Protein AF-M3BS28-F1 (afdb_monomer_lite)

Secondary structure (DSSP, 8-state):
-----------------------S-TTTEE-SSPTT-B-TTS-B----EETTT-SEEEEEPPPBTTB---EEEEEEEE-TTS-EEEEEEETTSPPP-PPPPPPPP----------------S------S-TT-----

Structure (mmCIF, N/CA/C/O backbone):
data_AF-M3BS28-F1
#
_entry.id   AF-M3BS28-F1
#
loop_
_atom_site.group_PDB
_atom_site.id
_atom_site.type_symbol
_atom_site.label_atom_id
_atom_site.label_alt_id
_atom_site.label_comp_id
_atom_site.label_asym_id
_atom_site.label_entity_id
_atom_site.label_seq_id
_atom_site.pdbx_PDB_ins_code
_atom_site.Cartn_x
_atom_site.Cartn_y
_atom_site.Cartn_z
_atom_site.occupancy
_atom_site.B_iso_or_equiv
_atom_site.auth_seq_id
_atom_site.auth_comp_id
_atom_site.auth_asym_id
_atom_site.auth_atom_id
_atom_site.pdbx_PDB_model_num
ATOM 1 N N . MET A 1 1 ? -39.586 -20.536 -60.492 1.00 40.84 1 MET A N 1
ATOM 2 C CA . MET A 1 1 ? -39.289 -20.884 -59.087 1.00 40.84 1 MET A CA 1
ATOM 3 C C . MET A 1 1 ? -38.006 -20.174 -58.694 1.00 40.84 1 MET A C 1
ATOM 5 O O . MET A 1 1 ? -36.952 -20.587 -59.147 1.00 40.84 1 MET A O 1
ATOM 9 N N . PHE A 1 2 ? -38.097 -19.084 -57.934 1.00 40.81 2 PHE A N 1
ATOM 10 C CA . PHE A 1 2 ? -36.950 -18.438 -57.291 1.00 40.81 2 PHE A CA 1
ATOM 11 C C . PHE A 1 2 ? -37.375 -18.125 -55.857 1.00 40.81 2 PHE A C 1
ATOM 13 O O . PHE A 1 2 ? -38.228 -17.271 -55.631 1.00 40.81 2 PHE A O 1
ATOM 20 N N . THR A 1 3 ? -36.860 -18.897 -54.905 1.00 46.69 3 THR A N 1
ATOM 21 C CA . THR A 1 3 ? -37.044 -18.685 -53.467 1.00 46.69 3 THR A CA 1
ATOM 22 C C . THR A 1 3 ? -36.000 -17.684 -52.989 1.00 46.69 3 THR A C 1
ATOM 24 O O . THR A 1 3 ? -34.803 -17.957 -53.046 1.00 46.69 3 THR A O 1
ATOM 27 N N . LEU A 1 4 ? -36.469 -16.509 -52.569 1.00 50.94 4 LEU A N 1
ATOM 28 C CA . LEU A 1 4 ? -35.667 -15.417 -52.029 1.00 50.94 4 LEU A CA 1
ATOM 29 C C . LEU A 1 4 ? -35.539 -15.618 -50.510 1.00 50.94 4 LEU A C 1
ATOM 31 O O . LEU A 1 4 ? -36.520 -15.479 -49.782 1.00 50.94 4 LEU A O 1
ATOM 35 N N . THR A 1 5 ? -34.353 -16.007 -50.045 1.00 59.22 5 THR A N 1
ATOM 36 C CA . THR A 1 5 ? -34.069 -16.274 -48.627 1.00 59.22 5 THR A CA 1
ATOM 37 C C . THR A 1 5 ? -33.684 -14.978 -47.915 1.00 59.22 5 THR A C 1
ATOM 39 O O . THR A 1 5 ? -32.659 -14.369 -48.217 1.00 59.22 5 THR A O 1
ATOM 42 N N . THR A 1 6 ? -34.513 -14.553 -46.968 1.00 54.69 6 THR A N 1
ATOM 43 C CA . THR A 1 6 ? -34.327 -13.368 -46.124 1.00 54.69 6 THR A CA 1
ATOM 44 C C . THR A 1 6 ? -33.232 -13.619 -45.078 1.00 54.69 6 THR A C 1
ATOM 46 O O . THR A 1 6 ? -33.383 -14.481 -44.216 1.00 54.69 6 THR A O 1
ATOM 49 N N . LEU A 1 7 ? -32.129 -12.865 -45.134 1.00 50.62 7 LEU A N 1
ATOM 50 C CA . LEU A 1 7 ? -31.090 -12.836 -44.096 1.00 50.62 7 LEU A CA 1
ATOM 51 C C . LEU A 1 7 ? -31.494 -11.846 -42.990 1.00 50.62 7 LEU A C 1
ATOM 53 O O . LEU A 1 7 ? -31.492 -10.635 -43.198 1.00 50.62 7 LEU A O 1
ATOM 57 N N . LEU A 1 8 ? -31.842 -12.371 -41.814 1.00 52.69 8 LEU A N 1
ATOM 58 C CA . LEU A 1 8 ? -32.000 -11.607 -40.574 1.00 52.69 8 LEU A CA 1
ATOM 59 C C . LEU A 1 8 ? -30.614 -11.349 -39.967 1.00 52.69 8 LEU A C 1
ATOM 61 O O . LEU A 1 8 ? -29.965 -12.269 -39.473 1.00 52.69 8 LEU A O 1
ATOM 65 N N . ALA A 1 9 ? -30.164 -10.094 -39.999 1.00 51.84 9 ALA A N 1
ATOM 66 C CA . ALA A 1 9 ? -29.001 -9.640 -39.247 1.00 51.84 9 ALA A CA 1
ATOM 67 C C . ALA A 1 9 ? -29.402 -9.455 -37.774 1.00 51.84 9 ALA A C 1
ATOM 69 O O . ALA A 1 9 ? -30.081 -8.493 -37.418 1.00 51.84 9 ALA A O 1
ATOM 70 N N . ALA A 1 10 ? -29.016 -10.403 -36.920 1.00 51.69 10 ALA A N 1
ATOM 71 C CA . ALA A 1 10 ? -29.149 -10.276 -35.476 1.00 51.69 10 ALA A CA 1
ATOM 72 C C . ALA A 1 10 ? -28.005 -9.400 -34.943 1.00 51.69 10 ALA A C 1
ATOM 74 O O . ALA A 1 10 ? -26.869 -9.854 -34.804 1.00 51.69 10 ALA A O 1
ATOM 75 N N . SER A 1 11 ? -28.302 -8.132 -34.666 1.00 57.94 11 SER A N 1
ATOM 76 C CA . SER A 1 11 ? -27.399 -7.234 -33.947 1.00 57.94 11 SER A CA 1
ATOM 77 C C . SER A 1 11 ? -27.302 -7.678 -32.487 1.00 57.94 11 SER A C 1
ATOM 79 O O . SER A 1 11 ? -28.172 -7.376 -31.672 1.00 57.94 11 SER A O 1
ATOM 81 N N . GLY A 1 12 ? -26.249 -8.434 -32.173 1.00 51.66 12 GLY A N 1
ATOM 82 C CA . GLY A 1 12 ? -25.886 -8.813 -30.812 1.00 51.66 12 GLY A CA 1
ATOM 83 C C . GLY A 1 12 ? -25.461 -7.587 -30.009 1.00 51.66 12 GLY A C 1
ATOM 84 O O . GLY A 1 12 ? -24.387 -7.031 -30.222 1.00 51.66 12 GLY A O 1
ATOM 85 N N . PHE A 1 13 ? -26.327 -7.167 -29.092 1.00 51.16 13 PHE A N 1
ATOM 86 C CA . PHE A 1 13 ? -26.043 -6.160 -28.079 1.00 51.16 13 PHE A CA 1
ATOM 87 C C . PHE A 1 13 ? -25.094 -6.791 -27.047 1.00 51.16 13 PHE A C 1
ATOM 89 O O . PHE A 1 13 ? -25.516 -7.588 -26.211 1.00 51.16 13 PHE A O 1
ATOM 96 N N . LEU A 1 14 ? -23.795 -6.500 -27.141 1.00 49.34 14 LEU A N 1
ATOM 97 C CA . LEU A 1 14 ? -22.824 -6.904 -26.126 1.00 49.34 14 LEU A CA 1
ATOM 98 C C . LEU A 1 14 ? -23.010 -5.998 -24.902 1.00 49.34 14 LEU A C 1
ATOM 100 O O . LEU A 1 14 ? -22.515 -4.873 -24.873 1.00 49.34 14 LEU A O 1
ATOM 104 N N . LEU A 1 15 ? -23.750 -6.475 -23.897 1.00 45.41 15 LEU A N 1
ATOM 105 C CA . LEU A 1 15 ? -23.694 -5.889 -22.562 1.00 45.41 15 LEU A CA 1
ATOM 106 C C . LEU A 1 15 ? -22.300 -6.169 -21.990 1.00 45.41 15 LEU A C 1
ATOM 108 O O . LEU A 1 15 ? -21.994 -7.297 -21.609 1.00 45.41 15 LEU A O 1
ATOM 112 N N . SER A 1 16 ? -21.459 -5.138 -21.924 1.00 48.91 16 SER A N 1
ATOM 113 C CA . SER A 1 16 ? -20.257 -5.153 -21.094 1.00 48.91 16 SER A CA 1
ATOM 114 C C . SER A 1 16 ? -20.680 -5.265 -19.632 1.00 48.91 16 SER A C 1
ATOM 116 O O . SER A 1 16 ? -21.032 -4.275 -18.995 1.00 48.91 16 SER A O 1
ATOM 118 N N . THR A 1 17 ? -20.669 -6.480 -19.093 1.00 48.00 17 THR A N 1
ATOM 119 C CA . THR A 1 17 ? -20.739 -6.710 -17.651 1.00 48.00 17 THR A CA 1
ATOM 120 C C . THR A 1 17 ? -19.412 -6.262 -17.047 1.00 48.00 17 THR A C 1
ATOM 122 O O . THR A 1 17 ? -18.423 -7.001 -17.066 1.00 48.00 17 THR A O 1
ATOM 125 N N . SER A 1 18 ? -19.374 -5.026 -16.552 1.00 44.81 18 SER A N 1
ATOM 126 C CA . SER A 1 18 ? -18.330 -4.570 -15.640 1.00 44.81 18 SER A CA 1
ATOM 127 C C . SER A 1 18 ? -18.407 -5.438 -14.387 1.00 44.81 18 SER A C 1
ATOM 129 O O . SER A 1 18 ? -19.273 -5.233 -13.542 1.00 44.81 18 SER A O 1
ATOM 131 N N . HIS A 1 19 ? -17.537 -6.442 -14.294 1.00 46.12 19 HIS A N 1
ATOM 132 C CA . HIS A 1 19 ? -17.342 -7.207 -13.070 1.00 46.12 19 HIS A CA 1
ATOM 133 C C . HIS A 1 19 ? -16.643 -6.282 -12.073 1.00 46.12 19 HIS A C 1
ATOM 135 O O . HIS A 1 19 ? -15.416 -6.200 -12.036 1.00 46.12 19 HIS A O 1
ATOM 141 N N . ALA A 1 20 ? -17.428 -5.521 -11.312 1.00 49.72 20 ALA A N 1
ATOM 142 C CA . ALA A 1 20 ? -16.942 -4.963 -10.066 1.00 49.72 20 ALA A CA 1
ATOM 143 C C . ALA A 1 20 ? -16.574 -6.164 -9.189 1.00 49.72 20 ALA A C 1
ATOM 145 O O . ALA A 1 20 ? -17.434 -6.988 -8.896 1.00 49.72 20 ALA A O 1
ATOM 146 N N . LEU A 1 21 ? -15.290 -6.319 -8.862 1.00 53.84 21 LEU A N 1
ATOM 147 C CA . LEU A 1 21 ? -14.859 -7.291 -7.864 1.00 53.84 21 LEU A CA 1
ATOM 148 C C . LEU A 1 21 ? -15.583 -6.942 -6.562 1.00 53.84 21 LEU A C 1
ATOM 150 O O . LEU A 1 21 ? -15.301 -5.918 -5.940 1.00 53.84 21 LEU A O 1
ATOM 154 N N . GLU A 1 22 ? -16.573 -7.752 -6.209 1.00 52.22 22 GLU A N 1
ATOM 155 C CA . GLU A 1 22 ? -17.309 -7.637 -4.959 1.00 52.22 22 GLU A CA 1
ATOM 156 C C . GLU A 1 22 ? -16.375 -8.121 -3.846 1.00 52.22 22 GLU A C 1
ATOM 158 O O . GLU A 1 22 ? -16.254 -9.316 -3.588 1.00 52.22 22 GLU A O 1
ATOM 163 N N . PHE A 1 23 ? -15.629 -7.194 -3.242 1.00 55.09 23 PHE A N 1
ATOM 164 C CA . PHE A 1 23 ? -14.841 -7.482 -2.048 1.00 55.09 23 PHE A CA 1
ATOM 165 C C . PHE A 1 23 ? -15.818 -7.686 -0.880 1.00 55.09 23 PHE A C 1
ATOM 167 O O . PHE A 1 23 ? -16.545 -6.742 -0.558 1.00 55.09 23 PHE A O 1
ATOM 174 N N . PRO A 1 24 ? -15.869 -8.880 -0.256 1.00 53.00 24 PRO A N 1
ATOM 175 C CA . PRO A 1 24 ? -16.853 -9.188 0.785 1.00 53.00 24 PRO A CA 1
ATOM 176 C C . PRO A 1 24 ? -16.708 -8.309 2.037 1.00 53.00 24 PRO A C 1
ATOM 178 O O . PRO A 1 24 ? -17.676 -8.143 2.770 1.00 53.00 24 PRO A O 1
ATOM 181 N N . ASP A 1 25 ? -15.562 -7.644 2.213 1.00 55.94 25 ASP A N 1
ATOM 182 C CA . ASP A 1 25 ? -15.327 -6.661 3.262 1.00 55.94 25 ASP A CA 1
ATOM 183 C C . ASP A 1 25 ? -14.506 -5.495 2.698 1.00 55.94 25 ASP A C 1
ATOM 185 O O . ASP A 1 25 ? -13.276 -5.536 2.619 1.00 55.94 25 ASP A O 1
ATOM 189 N N . SER A 1 26 ? -15.174 -4.401 2.326 1.00 62.47 26 SER A N 1
ATOM 190 C CA . SER A 1 26 ? -14.527 -3.173 1.828 1.00 62.47 26 SER A CA 1
ATOM 191 C C . SER A 1 26 ? -13.544 -2.534 2.824 1.00 62.47 26 SER A C 1
ATOM 193 O O . SER A 1 26 ? -12.831 -1.602 2.466 1.00 62.47 26 SER A O 1
ATOM 195 N N . SER A 1 27 ? -13.467 -3.045 4.059 1.00 75.69 27 SER A N 1
ATOM 196 C CA . SER A 1 27 ? -12.499 -2.616 5.074 1.00 75.69 27 SER A CA 1
ATOM 197 C C . SER A 1 27 ? -11.087 -3.195 4.895 1.00 75.69 27 SER A C 1
ATOM 199 O O . SER A 1 27 ? -10.159 -2.701 5.536 1.00 75.69 27 SER A O 1
ATOM 201 N N . CYS A 1 28 ? -10.927 -4.236 4.067 1.00 85.00 28 CYS A N 1
ATOM 202 C CA . CYS A 1 28 ? -9.657 -4.936 3.836 1.00 85.00 28 CYS A CA 1
ATOM 203 C C . CYS A 1 28 ? -9.156 -4.852 2.382 1.00 85.00 28 CYS A C 1
ATOM 205 O O . CYS A 1 28 ? -8.082 -5.354 2.054 1.00 85.00 28 CYS A O 1
ATOM 207 N N . ALA A 1 29 ? -9.923 -4.229 1.486 1.00 87.94 29 ALA A N 1
ATOM 208 C CA . ALA A 1 29 ? -9.538 -4.089 0.090 1.00 87.94 29 ALA A CA 1
ATOM 209 C C . ALA A 1 29 ? -8.592 -2.896 -0.084 1.00 87.94 29 ALA A C 1
ATOM 211 O O . ALA A 1 29 ? -8.968 -1.750 0.165 1.00 87.94 29 ALA A O 1
ATOM 212 N N . ILE A 1 30 ? -7.375 -3.160 -0.553 1.00 85.31 30 ILE A N 1
ATOM 213 C CA . ILE A 1 30 ? -6.416 -2.127 -0.942 1.00 85.31 30 ILE A CA 1
ATOM 214 C C . ILE A 1 30 ? -6.189 -2.245 -2.439 1.00 85.31 30 ILE A C 1
ATOM 216 O O . ILE A 1 30 ? -5.971 -3.329 -2.972 1.00 85.31 30 ILE A O 1
ATOM 220 N N . CYS A 1 31 ? -6.257 -1.108 -3.126 1.00 84.94 31 CYS A N 1
ATOM 221 C CA . CYS A 1 31 ? -6.059 -0.998 -4.566 1.00 84.94 31 CYS A CA 1
ATOM 222 C C . CYS A 1 31 ? -4.805 -0.191 -4.866 1.00 84.94 31 CYS A C 1
ATOM 224 O O . CYS A 1 31 ? -4.923 0.929 -5.370 1.00 84.94 31 CYS A O 1
ATOM 226 N N . PRO A 1 32 ? -3.613 -0.710 -4.531 1.00 76.69 32 PRO A N 1
ATOM 227 C CA . PRO A 1 32 ? -2.408 -0.050 -4.925 1.00 76.69 32 PRO A CA 1
ATOM 228 C C . PRO A 1 32 ? -2.098 -0.395 -6.383 1.00 76.69 32 PRO A C 1
ATOM 230 O O . PRO A 1 32 ? -2.453 -1.464 -6.897 1.00 76.69 32 PRO A O 1
ATOM 233 N N . PRO A 1 33 ? -1.371 0.495 -7.042 1.00 65.81 33 PRO A N 1
ATOM 234 C CA . PRO A 1 33 ? -1.188 1.875 -6.657 1.00 65.81 33 PRO A CA 1
ATOM 235 C C . PRO A 1 33 ? -2.507 2.649 -6.707 1.00 65.81 33 PRO A C 1
ATOM 237 O O . PRO A 1 33 ? -3.285 2.527 -7.657 1.00 65.81 33 PRO A O 1
ATOM 240 N N . ASP A 1 34 ? -2.736 3.509 -5.716 1.00 60.53 34 ASP A N 1
ATOM 241 C CA . ASP A 1 34 ? -3.670 4.611 -5.888 1.00 60.53 34 ASP A CA 1
ATOM 242 C C . ASP A 1 34 ? -3.325 5.323 -7.202 1.00 60.53 34 ASP A C 1
ATOM 244 O O . ASP A 1 34 ? -2.168 5.387 -7.614 1.00 60.53 34 ASP A O 1
ATOM 248 N N . ASN A 1 35 ? -4.366 5.793 -7.884 1.00 50.69 35 ASN A N 1
ATOM 249 C CA . ASN A 1 35 ? -4.450 6.378 -9.233 1.00 50.69 35 ASN A CA 1
ATOM 250 C C . ASN A 1 35 ? -3.295 7.347 -9.647 1.00 50.69 35 ASN A C 1
ATOM 252 O O . ASN A 1 35 ? -3.189 7.738 -10.808 1.00 50.69 35 ASN A O 1
ATOM 256 N N . GLN A 1 36 ? -2.410 7.704 -8.718 1.00 49.31 36 GLN A N 1
ATOM 257 C CA . GLN A 1 36 ? -1.231 8.544 -8.859 1.00 49.31 36 GLN A CA 1
ATOM 258 C C . GLN A 1 36 ? 0.105 7.810 -9.070 1.00 49.31 36 GLN A C 1
ATOM 260 O O . GLN A 1 36 ? 1.039 8.461 -9.539 1.00 49.31 36 GLN A O 1
ATOM 265 N N . THR A 1 37 ? 0.248 6.505 -8.791 1.00 59.78 37 THR A N 1
ATOM 266 C CA . THR A 1 37 ? 1.511 5.821 -9.147 1.00 59.78 37 THR A CA 1
ATOM 267 C C . THR A 1 37 ? 1.472 5.455 -10.619 1.00 59.78 37 THR A C 1
ATOM 269 O O . THR A 1 37 ? 0.918 4.443 -11.052 1.00 59.78 37 THR A O 1
ATOM 272 N N . LEU A 1 38 ? 2.042 6.350 -11.405 1.00 63.69 38 LEU A N 1
ATOM 273 C CA . LEU A 1 38 ? 2.348 6.115 -12.796 1.00 63.69 38 LEU A CA 1
ATOM 274 C C . LEU A 1 38 ? 3.737 5.484 -12.861 1.00 63.69 38 LEU A C 1
ATOM 276 O O . LEU A 1 38 ? 4.647 5.907 -12.147 1.00 63.69 38 LEU A O 1
ATOM 280 N N . THR A 1 39 ? 3.931 4.506 -13.745 1.00 69.50 39 THR A N 1
ATOM 281 C CA . THR A 1 39 ? 5.297 4.180 -14.169 1.00 69.50 39 THR A CA 1
ATOM 282 C C . THR A 1 39 ? 5.961 5.428 -14.756 1.00 69.50 39 THR A C 1
ATOM 284 O O . THR A 1 39 ? 5.287 6.400 -15.113 1.00 69.50 39 THR A O 1
ATOM 287 N N . ALA A 1 40 ? 7.279 5.392 -14.967 1.00 72.06 40 ALA A N 1
ATOM 288 C CA . ALA A 1 40 ? 7.977 6.449 -15.706 1.00 72.06 40 ALA A CA 1
ATOM 289 C C . ALA A 1 40 ? 7.369 6.725 -17.106 1.00 72.06 40 ALA A C 1
ATOM 291 O O . ALA A 1 40 ? 7.593 7.788 -17.679 1.00 72.06 40 ALA A O 1
ATOM 292 N N . CYS A 1 41 ? 6.563 5.796 -17.637 1.00 74.06 41 CYS A N 1
ATOM 293 C CA . CYS A 1 41 ? 5.859 5.894 -18.914 1.00 74.06 41 CYS A CA 1
ATOM 294 C C . CYS A 1 41 ? 4.402 6.374 -18.789 1.00 74.06 41 CYS A C 1
ATOM 296 O O . CYS A 1 41 ? 3.671 6.351 -19.778 1.00 74.06 41 CYS A O 1
ATOM 298 N N . GLY A 1 42 ? 3.934 6.777 -17.605 1.00 74.88 42 GLY A N 1
ATOM 299 C CA . GLY A 1 42 ? 2.550 7.225 -17.433 1.00 74.88 42 GLY A CA 1
ATOM 300 C C . GLY A 1 42 ? 1.525 6.086 -17.387 1.00 74.88 42 GLY A C 1
ATOM 301 O O . GLY A 1 42 ? 0.326 6.347 -17.471 1.00 74.88 42 GLY A O 1
ATOM 302 N N . GLN A 1 43 ? 1.964 4.827 -17.290 1.00 75.31 43 GLN A N 1
ATOM 303 C CA . GLN A 1 43 ? 1.055 3.684 -17.230 1.00 75.31 43 GLN A CA 1
ATOM 304 C C . GLN A 1 43 ? 0.655 3.402 -15.789 1.00 75.31 43 GLN A C 1
ATOM 306 O O . GLN A 1 43 ? 1.491 3.389 -14.886 1.00 75.31 43 GLN A O 1
ATOM 311 N N . ARG A 1 44 ? -0.634 3.132 -15.591 1.00 73.88 44 ARG A N 1
ATOM 312 C CA . ARG A 1 44 ? -1.127 2.545 -14.349 1.00 73.88 44 ARG A CA 1
ATOM 313 C C . ARG A 1 44 ? -0.916 1.042 -14.424 1.00 73.88 44 ARG A C 1
ATOM 315 O O . ARG A 1 44 ? -1.217 0.425 -15.443 1.00 73.88 44 ARG A O 1
ATOM 322 N N . PHE A 1 45 ? -0.410 0.474 -13.351 1.00 76.81 45 PHE A N 1
ATOM 323 C CA . PHE A 1 45 ? -0.269 -0.963 -13.155 1.00 76.81 45 PHE A CA 1
ATOM 324 C C . PHE A 1 45 ? -0.858 -1.308 -11.791 1.00 76.81 45 PHE A C 1
ATOM 326 O O . PHE A 1 45 ? -1.242 -0.391 -11.084 1.00 76.81 45 PHE A O 1
ATOM 333 N N . GLY A 1 46 ? -0.962 -2.587 -11.439 1.00 79.00 46 GLY A N 1
ATOM 334 C CA . GLY A 1 46 ? -1.513 -3.027 -10.155 1.00 79.00 46 GLY A CA 1
ATOM 335 C C . GLY A 1 46 ? -2.972 -3.482 -10.205 1.00 79.00 46 GLY A C 1
ATOM 336 O O . GLY A 1 46 ? -3.674 -3.329 -11.207 1.00 79.00 46 GLY A O 1
ATOM 337 N N . SER A 1 47 ? -3.405 -4.109 -9.116 1.00 80.81 47 SER A N 1
ATOM 338 C CA . SER A 1 47 ? -4.764 -4.611 -8.930 1.00 80.81 47 SER A CA 1
ATOM 339 C C . SER A 1 47 ? -5.153 -4.519 -7.463 1.00 80.81 47 SER A C 1
ATOM 341 O O . SER A 1 47 ? -4.311 -4.663 -6.579 1.00 80.81 47 SER A O 1
ATOM 343 N N . CYS A 1 48 ? -6.447 -4.357 -7.205 1.00 87.06 48 CYS A N 1
ATOM 344 C CA . CYS A 1 48 ? -6.974 -4.487 -5.857 1.00 87.06 48 CYS A CA 1
ATOM 345 C C . CYS A 1 48 ? -6.707 -5.886 -5.297 1.00 87.06 48 CYS A C 1
ATOM 347 O O . CYS A 1 48 ? -6.859 -6.882 -6.008 1.00 87.06 48 CYS A O 1
ATOM 349 N N . TYR A 1 49 ? -6.322 -5.951 -4.029 1.00 87.38 49 TYR A N 1
ATOM 350 C CA . TYR A 1 49 ? -6.177 -7.192 -3.287 1.00 87.38 49 TYR A CA 1
ATOM 351 C C . TYR A 1 49 ? -6.683 -7.023 -1.857 1.00 87.38 49 TYR A C 1
ATOM 353 O O . TYR A 1 49 ? -6.838 -5.910 -1.352 1.00 87.38 49 TYR A O 1
ATOM 361 N N . ASP A 1 50 ? -6.971 -8.154 -1.229 1.00 90.50 50 ASP A N 1
ATOM 362 C CA . ASP A 1 50 ? -7.404 -8.227 0.158 1.00 90.50 50 ASP A CA 1
ATOM 363 C C . ASP A 1 50 ? -6.180 -8.435 1.058 1.00 90.50 50 ASP A C 1
ATOM 365 O O . ASP A 1 50 ? -5.591 -9.520 1.064 1.00 90.50 50 ASP A O 1
ATOM 369 N N . PHE A 1 51 ? -5.787 -7.405 1.814 1.00 90.25 51 PHE A N 1
ATOM 370 C CA . PHE A 1 51 ? -4.629 -7.514 2.709 1.00 90.25 51 PHE A CA 1
ATOM 371 C C . PHE A 1 51 ? -4.922 -8.322 3.978 1.00 90.25 51 PHE A C 1
ATOM 373 O O . PHE A 1 51 ? -3.991 -8.741 4.665 1.00 90.25 51 PHE A O 1
ATOM 380 N N . CYS A 1 52 ? -6.197 -8.559 4.294 1.00 90.12 52 CYS A N 1
ATOM 381 C CA . CYS A 1 52 ? -6.590 -9.434 5.393 1.00 90.12 52 CYS A CA 1
ATOM 382 C C . CYS A 1 52 ? -6.398 -10.912 5.015 1.00 90.12 52 CYS A C 1
ATOM 384 O O . CYS A 1 52 ? -6.101 -11.727 5.888 1.00 90.12 52 CYS A O 1
ATOM 386 N N . ALA A 1 53 ? -6.492 -11.254 3.725 1.00 91.25 53 ALA A N 1
ATOM 387 C CA . ALA A 1 53 ? -6.130 -12.575 3.207 1.00 91.25 53 ALA A CA 1
ATOM 388 C C . ALA A 1 53 ? -4.627 -12.701 2.893 1.00 91.25 53 ALA A C 1
ATOM 390 O O . ALA A 1 53 ? -4.011 -13.728 3.177 1.00 91.25 53 ALA A O 1
ATOM 391 N N . GLU A 1 54 ? -4.032 -11.664 2.301 1.00 90.81 54 GLU A N 1
ATOM 392 C CA . GLU A 1 54 ? -2.638 -11.646 1.857 1.00 90.81 54 GLU A CA 1
ATOM 393 C C . GLU A 1 54 ? -2.005 -10.297 2.216 1.00 90.81 54 GLU A C 1
ATOM 395 O O . GLU A 1 54 ? -2.097 -9.347 1.452 1.00 90.81 54 GLU A O 1
ATOM 400 N N . SER A 1 55 ? -1.327 -10.189 3.362 1.00 92.06 55 SER A N 1
ATOM 401 C CA . SER A 1 55 ? -0.779 -8.905 3.841 1.00 92.06 55 SER A CA 1
ATOM 402 C C . SER A 1 55 ? 0.300 -8.299 2.934 1.00 92.06 55 SER A C 1
ATOM 404 O O . SER A 1 55 ? 0.586 -7.107 3.035 1.00 92.06 55 SER A O 1
ATOM 406 N N . ARG A 1 56 ? 0.901 -9.100 2.044 1.00 93.12 56 ARG A N 1
ATOM 407 C CA . ARG A 1 56 ? 1.997 -8.716 1.145 1.00 93.12 56 ARG A CA 1
ATOM 408 C C . ARG A 1 56 ? 1.683 -9.113 -0.292 1.00 93.12 56 ARG A C 1
ATOM 410 O O . ARG A 1 56 ? 1.591 -10.301 -0.578 1.00 93.12 56 ARG A O 1
ATOM 417 N N . LYS A 1 57 ? 1.629 -8.141 -1.205 1.00 92.56 57 LYS A N 1
ATOM 418 C CA . LYS A 1 57 ? 1.410 -8.368 -2.638 1.00 92.56 57 LYS A CA 1
ATOM 419 C C . LYS A 1 57 ? 2.543 -7.812 -3.484 1.00 92.56 57 LYS A C 1
ATOM 421 O O . LYS A 1 57 ? 3.041 -6.719 -3.234 1.00 92.56 57 LYS A O 1
ATOM 426 N N . GLU A 1 58 ? 2.921 -8.560 -4.510 1.00 92.00 58 GLU A N 1
ATOM 427 C CA . GLU A 1 58 ? 3.916 -8.145 -5.493 1.00 92.00 58 GLU A CA 1
ATOM 428 C C . GLU A 1 58 ? 3.231 -7.771 -6.807 1.00 92.00 58 GLU A C 1
ATOM 430 O O . GLU A 1 58 ? 2.409 -8.524 -7.336 1.00 92.00 58 GLU A O 1
ATOM 435 N N . PHE A 1 59 ? 3.597 -6.611 -7.343 1.00 88.62 59 PHE A N 1
ATOM 436 C CA . PHE A 1 59 ? 3.108 -6.103 -8.614 1.00 88.62 59 PHE A CA 1
ATOM 437 C C . PHE A 1 59 ? 4.286 -5.934 -9.573 1.00 88.62 59 PHE A C 1
ATOM 439 O O . PHE A 1 59 ? 5.139 -5.072 -9.337 1.00 88.62 59 PHE A O 1
ATOM 446 N N . PRO A 1 60 ? 4.359 -6.731 -10.653 1.00 88.06 60 PRO A N 1
ATOM 447 C CA . PRO A 1 60 ? 5.378 -6.529 -11.670 1.00 88.06 60 PRO A CA 1
ATOM 448 C C . PRO A 1 60 ? 5.146 -5.172 -12.338 1.00 88.06 60 PRO A C 1
ATOM 450 O O . PRO A 1 60 ? 4.055 -4.901 -12.851 1.00 88.06 60 PRO A O 1
ATOM 453 N N . VAL A 1 61 ? 6.160 -4.308 -12.307 1.00 84.69 61 VAL A N 1
ATOM 454 C CA . VAL A 1 61 ? 6.096 -3.009 -12.975 1.00 84.69 61 VAL A CA 1
ATOM 455 C C . VAL A 1 61 ? 6.250 -3.261 -14.478 1.00 84.69 61 VAL A C 1
ATOM 457 O O . VAL A 1 61 ? 7.227 -3.891 -14.889 1.00 84.69 61 VAL A O 1
ATOM 460 N N . PRO A 1 62 ? 5.295 -2.831 -15.322 1.00 80.88 62 PRO A N 1
ATOM 461 C CA . PRO A 1 62 ? 5.397 -3.050 -16.756 1.00 80.88 62 PRO A CA 1
ATOM 462 C C . PRO A 1 62 ? 6.607 -2.315 -17.329 1.00 80.88 62 PRO A C 1
ATOM 464 O O . PRO A 1 62 ? 6.954 -1.217 -16.886 1.00 80.88 62 PRO A O 1
ATOM 467 N N . GLU A 1 63 ? 7.224 -2.935 -18.336 1.00 82.12 63 GLU A N 1
ATOM 468 C CA . GLU A 1 63 ? 8.435 -2.415 -18.957 1.00 82.12 63 GLU A CA 1
ATOM 469 C C . GLU A 1 63 ? 8.219 -1.000 -19.494 1.00 82.12 63 GLU A C 1
ATOM 471 O O . GLU A 1 63 ? 7.313 -0.744 -20.290 1.00 82.12 63 GLU A O 1
ATOM 476 N N . CYS A 1 64 ? 9.094 -0.087 -19.086 1.00 78.38 64 CYS A N 1
ATOM 477 C CA . CYS A 1 64 ? 9.097 1.283 -19.562 1.00 78.38 64 CYS A CA 1
ATOM 478 C C . CYS A 1 64 ? 10.495 1.637 -20.061 1.00 78.38 64 CYS A C 1
ATOM 480 O O . CYS A 1 64 ? 11.459 1.607 -19.300 1.00 78.38 64 CYS A O 1
ATOM 482 N N . ASN A 1 65 ? 10.614 1.977 -21.348 1.00 72.56 65 ASN A N 1
ATOM 483 C CA . ASN A 1 65 ? 11.890 2.319 -21.990 1.00 72.56 65 ASN A CA 1
ATOM 484 C C . ASN A 1 65 ? 12.985 1.237 -21.841 1.00 72.56 65 ASN A C 1
ATOM 486 O O . ASN A 1 65 ? 14.165 1.567 -21.739 1.00 72.56 65 ASN A O 1
ATOM 490 N N . GLY A 1 66 ? 12.607 -0.046 -21.832 1.00 74.38 66 GLY A N 1
ATOM 491 C CA . GLY A 1 66 ? 13.554 -1.163 -21.723 1.00 74.38 66 GLY A CA 1
ATOM 492 C C . GLY A 1 66 ? 13.991 -1.510 -20.296 1.00 74.38 66 GLY A C 1
ATOM 493 O O . GLY A 1 66 ? 14.934 -2.279 -20.129 1.00 74.38 66 GLY A O 1
ATOM 494 N N . VAL A 1 67 ? 13.338 -0.947 -19.273 1.00 67.12 67 VAL A N 1
ATOM 495 C CA . VAL A 1 67 ? 13.553 -1.286 -17.856 1.00 67.12 67 VAL A CA 1
ATOM 496 C C . VAL A 1 67 ? 12.312 -2.019 -17.337 1.00 67.12 67 VAL A C 1
ATOM 498 O O . VAL A 1 67 ? 11.229 -1.433 -17.309 1.00 67.12 67 VAL A O 1
ATOM 501 N N . SER A 1 68 ? 12.452 -3.304 -16.985 1.00 69.38 68 SER A N 1
ATOM 502 C CA . SER A 1 68 ? 11.350 -4.208 -16.576 1.00 69.38 68 SER A CA 1
ATOM 503 C C . SER A 1 68 ? 11.623 -5.048 -15.332 1.00 69.38 68 SER A C 1
ATOM 505 O O . SER A 1 68 ? 10.820 -5.907 -14.975 1.00 69.38 68 SER A O 1
ATOM 507 N N . ASP A 1 69 ? 12.742 -4.837 -14.649 1.00 76.44 69 ASP A N 1
ATOM 508 C CA . ASP A 1 69 ? 13.153 -5.673 -13.520 1.00 76.44 69 ASP A CA 1
ATOM 509 C C . ASP A 1 69 ? 12.709 -5.130 -12.150 1.00 76.44 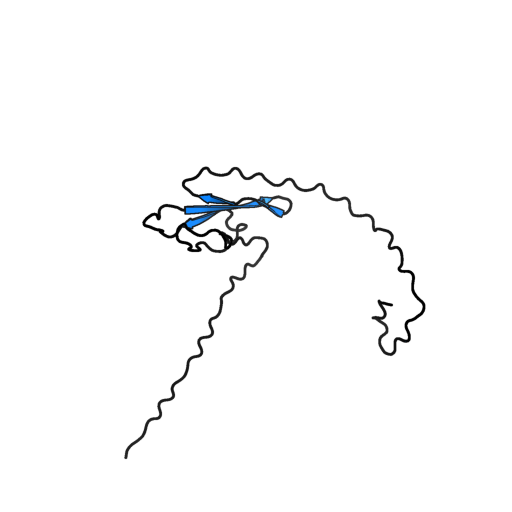69 ASP A C 1
ATOM 511 O O . ASP A 1 69 ? 13.194 -5.580 -11.104 1.00 76.44 69 ASP A O 1
ATOM 515 N N . GLU A 1 70 ? 11.776 -4.177 -12.151 1.00 85.19 70 GLU A N 1
ATOM 516 C CA . GLU A 1 70 ? 11.214 -3.589 -10.943 1.00 85.19 70 GLU A CA 1
ATOM 517 C C . GLU A 1 70 ? 9.908 -4.281 -10.539 1.00 85.19 70 GLU A C 1
ATOM 519 O O . GLU A 1 70 ? 9.003 -4.518 -11.343 1.00 85.19 70 GLU A O 1
ATOM 524 N N . VAL A 1 71 ? 9.810 -4.606 -9.254 1.00 88.81 71 VAL A N 1
ATOM 525 C CA . VAL A 1 71 ? 8.599 -5.138 -8.632 1.00 88.81 71 VAL A CA 1
ATOM 526 C C . VAL A 1 71 ? 8.213 -4.185 -7.519 1.00 88.81 71 VAL A C 1
ATOM 528 O O . VAL A 1 71 ? 9.018 -3.902 -6.630 1.00 88.81 71 VAL A O 1
ATOM 531 N N . LEU A 1 72 ? 6.975 -3.705 -7.562 1.00 88.69 72 LEU A N 1
ATOM 532 C CA . LEU A 1 72 ? 6.398 -2.940 -6.472 1.00 88.69 72 LEU A CA 1
ATOM 533 C C . LEU A 1 72 ? 5.830 -3.924 -5.449 1.00 88.69 72 LEU A C 1
ATOM 535 O O . LEU A 1 72 ? 4.940 -4.714 -5.760 1.00 88.69 72 LEU A O 1
ATOM 539 N N . ILE A 1 73 ? 6.362 -3.890 -4.237 1.00 91.69 73 ILE A N 1
ATOM 540 C CA . ILE A 1 73 ? 5.942 -4.743 -3.130 1.00 91.69 73 ILE A CA 1
ATOM 541 C C . ILE A 1 73 ? 5.074 -3.891 -2.216 1.00 91.69 73 ILE A C 1
ATOM 543 O O . ILE A 1 73 ? 5.538 -2.880 -1.697 1.00 91.69 73 ILE A O 1
ATOM 547 N N . CYS A 1 74 ? 3.822 -4.285 -2.030 1.00 92.19 74 CYS A N 1
ATOM 548 C CA . CYS A 1 74 ? 2.874 -3.611 -1.155 1.00 92.19 74 CYS A CA 1
ATOM 549 C C . CYS A 1 74 ? 2.618 -4.461 0.081 1.00 92.19 74 CYS A C 1
ATOM 551 O O . CYS A 1 74 ? 2.244 -5.628 -0.035 1.00 92.19 74 CYS A O 1
ATOM 553 N N . GLU A 1 75 ? 2.810 -3.871 1.255 1.00 93.00 75 GLU A N 1
ATOM 554 C CA . GLU A 1 75 ? 2.582 -4.523 2.541 1.00 93.00 75 GLU A CA 1
ATOM 555 C C . GLU A 1 75 ? 1.651 -3.669 3.385 1.00 93.00 75 GLU A C 1
ATOM 557 O O . GLU A 1 75 ? 1.971 -2.520 3.684 1.00 93.00 75 GLU A O 1
ATOM 562 N N . TYR A 1 76 ? 0.505 -4.233 3.758 1.00 92.69 76 TYR A N 1
ATOM 563 C CA . TYR A 1 76 ? -0.511 -3.563 4.560 1.00 92.69 76 TYR A CA 1
ATOM 564 C C . TYR A 1 76 ? -0.962 -4.456 5.707 1.00 92.69 76 TYR A C 1
ATOM 566 O O . TYR A 1 76 ? -1.052 -5.678 5.587 1.00 92.69 76 TYR A O 1
ATOM 574 N N . PHE A 1 77 ? -1.264 -3.810 6.824 1.00 91.75 77 PHE A N 1
ATOM 575 C CA . PHE A 1 77 ? -1.600 -4.442 8.086 1.00 91.75 77 PHE A CA 1
ATOM 576 C C . PHE A 1 77 ? -2.702 -3.650 8.784 1.00 91.75 77 PHE A C 1
ATOM 578 O O . PHE A 1 77 ? -2.899 -2.462 8.522 1.00 91.75 77 PHE A O 1
ATOM 585 N N . LYS A 1 78 ? -3.388 -4.309 9.716 1.00 90.94 78 LYS A N 1
ATOM 586 C CA . LYS A 1 78 ? -4.362 -3.684 10.609 1.00 90.94 78 LYS A CA 1
ATOM 587 C C . LYS A 1 78 ? -3.819 -3.717 12.030 1.00 90.94 78 LYS A C 1
ATOM 589 O O . LYS A 1 78 ? -3.378 -4.772 12.479 1.00 90.94 78 LYS A O 1
ATOM 594 N N . SER A 1 79 ? -3.825 -2.582 12.718 1.00 90.00 79 SER A N 1
ATOM 595 C CA . SER A 1 79 ? -3.541 -2.542 14.152 1.00 90.00 79 SER A CA 1
ATOM 596 C C . SER A 1 79 ? -4.690 -3.173 14.944 1.00 90.00 79 SER A C 1
ATOM 598 O O . SER A 1 79 ? -5.786 -3.380 14.414 1.00 90.00 79 SER A O 1
ATOM 600 N N . ASP A 1 80 ? -4.472 -3.426 16.236 1.00 87.31 80 ASP A N 1
ATOM 601 C CA . ASP A 1 80 ? -5.509 -3.951 17.135 1.00 87.31 80 ASP A CA 1
ATOM 602 C C . ASP A 1 80 ? -6.739 -3.026 17.236 1.00 87.31 80 ASP A C 1
ATOM 604 O O . ASP A 1 80 ? -7.858 -3.488 17.442 1.00 87.31 80 ASP A O 1
ATOM 608 N N . CYS A 1 81 ? -6.555 -1.718 17.032 1.00 87.25 81 CYS A N 1
ATOM 609 C CA . CYS A 1 81 ? -7.632 -0.722 16.971 1.00 87.25 81 CYS A CA 1
ATOM 610 C C . CYS A 1 81 ? -8.292 -0.604 15.589 1.00 87.25 81 CYS A C 1
ATOM 612 O O . CYS A 1 81 ? -9.176 0.231 15.398 1.00 87.25 81 CYS A O 1
ATOM 614 N N . GLY A 1 82 ? -7.887 -1.419 14.616 1.00 86.31 82 GLY A N 1
ATOM 615 C CA . GLY A 1 82 ? -8.464 -1.408 13.277 1.00 86.31 82 GLY A CA 1
ATOM 616 C C . GLY A 1 82 ? -7.846 -0.381 12.324 1.00 86.31 82 GLY A C 1
ATOM 617 O O . GLY A 1 82 ? -8.348 -0.246 11.207 1.00 86.31 82 GLY A O 1
ATOM 618 N N . GLU A 1 83 ? -6.777 0.317 12.720 1.00 88.12 83 GLU A N 1
ATOM 619 C CA . GLU A 1 83 ? -6.103 1.293 11.860 1.00 88.12 83 GLU A CA 1
ATOM 620 C C . GLU A 1 83 ? -5.207 0.595 10.834 1.00 88.12 83 GLU A C 1
ATOM 622 O O . GLU A 1 83 ? -4.414 -0.289 11.164 1.00 88.12 83 GLU A O 1
ATOM 627 N N . LEU A 1 84 ? -5.331 1.007 9.573 1.00 88.94 84 LEU A N 1
ATOM 628 C CA . LEU A 1 84 ? -4.488 0.530 8.485 1.00 88.94 84 LEU A CA 1
ATOM 629 C C . LEU A 1 84 ? -3.100 1.170 8.580 1.00 88.94 84 LEU A C 1
ATOM 631 O O . LEU A 1 84 ? -2.983 2.392 8.665 1.00 88.94 84 LEU A O 1
ATOM 635 N N . TYR A 1 85 ? -2.052 0.362 8.467 1.00 91.75 85 TYR A N 1
ATOM 636 C CA . TYR A 1 85 ? -0.684 0.847 8.314 1.00 91.75 85 TYR A CA 1
ATOM 637 C C . TYR A 1 85 ? 0.091 0.001 7.308 1.00 91.75 85 TYR A C 1
ATOM 639 O O . TYR A 1 85 ? -0.260 -1.148 7.041 1.00 91.75 85 TYR A O 1
ATOM 647 N N . GLY A 1 86 ? 1.139 0.584 6.731 1.00 92.88 86 GLY A N 1
ATOM 648 C CA . GLY A 1 86 ? 1.918 -0.039 5.668 1.00 92.88 86 GLY A CA 1
ATOM 649 C C . GLY A 1 86 ? 2.083 0.869 4.456 1.00 92.88 86 GLY A C 1
ATOM 650 O O . GLY A 1 86 ? 1.848 2.078 4.525 1.00 92.88 86 GLY A O 1
ATOM 651 N N . GLY A 1 87 ? 2.493 0.277 3.344 1.00 91.25 87 GLY A N 1
ATOM 652 C CA . GLY A 1 87 ? 2.711 0.982 2.092 1.00 91.25 87 GLY A CA 1
ATOM 653 C C . GLY A 1 87 ? 3.385 0.113 1.040 1.00 91.25 87 GLY A C 1
ATOM 654 O O . GLY A 1 87 ? 3.676 -1.065 1.256 1.00 91.25 87 GLY A O 1
ATOM 655 N N . CYS A 1 88 ? 3.646 0.719 -0.114 1.00 90.50 88 CYS A N 1
ATOM 656 C CA . CYS A 1 88 ? 4.340 0.074 -1.219 1.00 90.50 88 CYS A CA 1
ATOM 657 C C . CYS A 1 88 ? 5.772 0.595 -1.353 1.00 90.50 88 CYS A C 1
ATOM 659 O O . CYS A 1 88 ? 6.032 1.786 -1.176 1.00 90.50 88 CYS A O 1
ATOM 661 N N . TYR A 1 89 ? 6.701 -0.290 -1.694 1.00 89.69 89 TYR A N 1
ATOM 662 C CA . TYR A 1 89 ? 8.105 0.029 -1.929 1.00 89.69 89 TYR A CA 1
ATOM 663 C C . TYR A 1 89 ? 8.665 -0.791 -3.092 1.00 89.69 89 TYR A C 1
ATOM 665 O O . TYR A 1 89 ? 8.166 -1.863 -3.430 1.00 89.69 89 TYR A O 1
ATOM 673 N N . SER A 1 90 ? 9.706 -0.265 -3.730 1.00 89.19 90 SER A N 1
ATOM 674 C CA . SER A 1 90 ? 10.406 -0.960 -4.810 1.00 89.19 90 SER A CA 1
ATOM 675 C C . SER A 1 90 ? 11.252 -2.104 -4.257 1.00 89.19 90 SER A C 1
ATOM 677 O O . SER A 1 90 ? 11.960 -1.924 -3.264 1.00 89.19 90 SER A O 1
ATOM 679 N N . ASN A 1 91 ? 11.274 -3.249 -4.939 1.00 90.50 91 ASN A N 1
ATOM 680 C CA . ASN A 1 91 ? 12.174 -4.364 -4.625 1.00 90.50 91 ASN A CA 1
ATOM 681 C C . ASN A 1 91 ? 13.669 -4.004 -4.738 1.00 90.50 91 ASN A C 1
ATOM 683 O O . ASN A 1 91 ? 14.516 -4.751 -4.248 1.00 90.50 91 ASN A O 1
ATOM 687 N N . LYS A 1 92 ? 14.007 -2.886 -5.392 1.00 88.56 92 LYS A N 1
ATOM 688 C CA . LYS A 1 92 ? 15.376 -2.352 -5.484 1.00 88.56 92 LYS A CA 1
ATOM 689 C C . LYS A 1 92 ? 15.712 -1.356 -4.366 1.00 88.56 92 LYS A C 1
ATOM 691 O O . LYS A 1 92 ? 16.863 -0.936 -4.260 1.00 88.56 92 LYS A O 1
ATOM 696 N N . GLY A 1 93 ? 14.723 -0.943 -3.572 1.00 86.81 93 GLY A N 1
ATOM 697 C CA . GLY A 1 93 ? 14.863 0.038 -2.499 1.00 86.81 93 GLY A CA 1
ATOM 698 C C . GLY A 1 93 ? 15.054 -0.587 -1.111 1.00 86.81 93 GLY A C 1
ATOM 699 O O . GLY A 1 93 ? 14.970 -1.805 -0.949 1.00 86.81 93 GLY A O 1
ATOM 700 N N . PRO A 1 94 ? 15.312 0.238 -0.082 1.00 91.31 94 PRO A N 1
ATOM 701 C CA . PRO A 1 94 ? 15.296 -0.222 1.300 1.00 91.31 94 PRO A CA 1
ATOM 702 C C . PRO A 1 94 ? 13.880 -0.646 1.711 1.00 91.31 94 PRO A C 1
ATOM 704 O O . PRO A 1 94 ? 12.904 0.016 1.361 1.00 91.31 94 PRO A O 1
ATOM 707 N N . ILE A 1 95 ? 13.786 -1.718 2.499 1.00 91.81 95 ILE A N 1
ATOM 708 C CA . ILE A 1 95 ? 12.521 -2.174 3.085 1.00 91.81 95 ILE A CA 1
ATOM 709 C C . ILE A 1 95 ? 12.105 -1.174 4.178 1.00 91.81 95 ILE A C 1
ATOM 711 O O . ILE A 1 95 ? 12.882 -0.958 5.116 1.00 91.81 95 ILE A O 1
ATOM 715 N N . PRO A 1 96 ? 10.916 -0.552 4.094 1.00 92.31 96 PRO A N 1
ATOM 716 C CA . PRO A 1 96 ? 10.462 0.389 5.110 1.00 92.31 96 PRO A CA 1
ATOM 717 C C . PRO A 1 96 ? 10.116 -0.310 6.431 1.00 92.31 96 PRO A C 1
ATOM 719 O O . PRO A 1 96 ? 9.519 -1.384 6.451 1.00 92.31 96 PRO A O 1
ATOM 722 N N . GLY A 1 97 ? 10.450 0.331 7.553 1.00 91.56 97 GLY A N 1
ATOM 723 C CA . GLY A 1 97 ? 9.958 -0.061 8.873 1.00 91.56 97 GLY A CA 1
ATOM 724 C C . GLY A 1 97 ? 8.662 0.679 9.183 1.00 91.56 97 GLY A C 1
ATOM 725 O O . GLY A 1 97 ? 8.703 1.844 9.577 1.00 91.56 97 GLY A O 1
ATOM 726 N N . TRP A 1 98 ? 7.515 0.036 8.981 1.00 91.56 98 TRP A N 1
ATOM 727 C CA . TRP A 1 98 ? 6.216 0.653 9.249 1.00 91.56 98 TRP A CA 1
ATOM 728 C C . TRP A 1 98 ? 5.960 0.748 10.758 1.00 91.56 98 TRP A C 1
ATOM 730 O O . TRP A 1 98 ? 6.024 -0.255 11.468 1.00 91.56 98 TRP A O 1
ATOM 740 N N . ALA A 1 99 ? 5.672 1.953 11.254 1.00 91.56 99 ALA A N 1
ATOM 741 C CA . ALA A 1 99 ? 5.291 2.149 12.647 1.00 91.56 99 ALA A CA 1
ATOM 742 C C . ALA A 1 99 ? 3.843 1.692 12.860 1.00 91.56 99 ALA A C 1
ATOM 744 O O . ALA A 1 99 ? 2.949 2.106 12.122 1.00 91.56 99 ALA A O 1
ATOM 745 N N . VAL A 1 100 ? 3.621 0.857 13.877 1.00 91.75 100 VAL A N 1
ATOM 746 C CA . VAL A 1 100 ? 2.272 0.440 14.269 1.00 91.75 100 VAL A CA 1
ATOM 747 C C . VAL A 1 100 ? 1.567 1.639 14.914 1.00 91.75 100 VAL A C 1
ATOM 749 O O . VAL A 1 100 ? 2.131 2.226 15.844 1.00 91.75 100 VAL A O 1
ATOM 752 N N . PRO A 1 101 ? 0.368 2.024 14.446 1.00 89.56 101 PRO A N 1
ATOM 753 C CA . PRO A 1 101 ? -0.416 3.079 15.072 1.00 89.56 101 PRO A CA 1
ATOM 754 C C . PRO A 1 101 ? -0.727 2.751 16.535 1.00 89.56 101 PRO A C 1
ATOM 756 O O . PRO A 1 101 ? -1.104 1.624 16.866 1.00 89.56 101 PRO A O 1
ATOM 759 N N . THR A 1 102 ? -0.563 3.740 17.414 1.00 89.12 102 THR A N 1
ATOM 760 C CA . THR A 1 102 ? -0.963 3.614 18.818 1.00 89.12 102 THR A CA 1
ATOM 761 C C . THR A 1 102 ? -2.453 3.878 18.928 1.00 89.12 102 THR A C 1
ATOM 763 O O . THR A 1 102 ? -2.922 4.942 18.528 1.00 89.12 102 THR A O 1
ATOM 766 N N . CYS A 1 103 ? -3.180 2.947 19.536 1.00 85.31 103 CYS A N 1
ATOM 767 C CA . CYS A 1 103 ? -4.612 3.103 19.716 1.00 85.31 103 CYS A CA 1
ATOM 768 C C . CYS A 1 103 ? -4.937 4.315 20.605 1.00 85.31 103 CYS A C 1
ATOM 770 O O . CYS A 1 103 ? -4.254 4.534 21.615 1.00 85.31 103 CYS A O 1
ATOM 772 N N . PRO A 1 104 ? -5.970 5.105 20.261 1.00 82.94 104 PRO A N 1
ATOM 773 C CA . PRO A 1 104 ? -6.428 6.178 21.128 1.00 82.94 104 PRO A CA 1
ATOM 774 C C . PRO A 1 104 ? -6.853 5.601 22.487 1.00 82.94 104 PRO A C 1
ATOM 776 O O . PRO A 1 104 ? -7.355 4.473 22.538 1.00 82.94 104 PRO A O 1
ATOM 779 N N . PRO A 1 105 ? -6.668 6.346 23.594 1.00 77.06 105 PRO A N 1
ATOM 780 C CA . PRO A 1 105 ? -7.208 5.926 24.877 1.00 77.06 105 PRO A CA 1
ATOM 781 C C . PRO A 1 105 ? -8.719 5.749 24.726 1.00 77.06 105 PRO A C 1
ATOM 783 O O . PRO A 1 105 ? -9.394 6.613 24.159 1.00 77.06 105 PRO A O 1
ATOM 786 N N . GLU A 1 106 ? -9.222 4.608 25.197 1.00 69.19 106 GLU A N 1
ATOM 787 C CA . GLU A 1 106 ? -10.643 4.280 25.194 1.00 69.19 106 GLU A CA 1
ATOM 788 C C . GLU A 1 106 ? -11.398 5.465 25.800 1.00 69.19 106 GLU A C 1
ATOM 790 O O . GLU A 1 106 ? -11.193 5.829 26.960 1.00 69.19 106 GLU A O 1
ATOM 795 N N . SER A 1 107 ? -12.174 6.161 24.968 1.00 62.78 107 SER A N 1
ATOM 796 C CA . SER A 1 107 ? 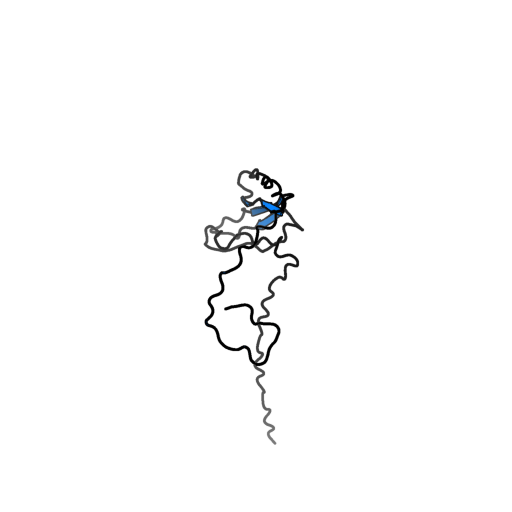-12.955 7.297 25.433 1.00 62.78 107 SER A CA 1
ATOM 797 C C . SER A 1 107 ? -13.962 6.737 26.425 1.00 62.78 107 SER A C 1
ATOM 799 O O . SER A 1 107 ? -14.783 5.902 26.042 1.00 62.78 107 SER A O 1
ATOM 801 N N . GLU A 1 108 ? -13.869 7.148 27.693 1.00 63.28 108 GLU A N 1
ATOM 802 C CA . GLU A 1 108 ? -14.879 6.818 28.698 1.00 63.28 108 GLU A CA 1
ATOM 803 C C . GLU A 1 108 ? -16.273 7.031 28.091 1.00 63.28 108 GLU A C 1
ATOM 805 O O . GLU A 1 108 ? -16.463 8.005 27.349 1.00 63.28 108 GLU A O 1
ATOM 810 N N . PRO A 1 109 ? -17.248 6.144 28.369 1.00 59.72 109 PRO A N 1
ATOM 811 C CA . PRO A 1 109 ? -18.584 6.264 27.811 1.00 59.72 109 PRO A CA 1
ATOM 812 C C . PRO A 1 109 ? -19.092 7.676 28.081 1.00 59.72 109 PRO A C 1
ATOM 814 O O . PRO A 1 109 ? -19.243 8.065 29.242 1.00 59.72 109 PRO A O 1
ATOM 817 N N . SER A 1 110 ? -19.303 8.455 27.013 1.00 56.53 110 SER A N 1
ATOM 818 C CA . SER A 1 110 ? -19.835 9.807 27.121 1.00 56.53 110 SER A CA 1
ATOM 819 C C . SER A 1 110 ? -21.113 9.731 27.939 1.00 56.53 110 SER A C 1
ATOM 821 O O . SER A 1 110 ? -22.135 9.207 27.493 1.00 56.53 110 SER A O 1
ATOM 823 N N . LYS A 1 111 ? -21.030 10.225 29.176 1.00 57.47 111 LYS A N 1
ATOM 824 C CA . LYS A 1 111 ? -22.185 10.500 30.020 1.00 57.47 111 LYS A CA 1
ATOM 825 C C . LYS A 1 111 ? -23.207 11.223 29.136 1.00 57.47 111 LYS A C 1
ATOM 827 O O . LYS A 1 111 ? -22.805 12.197 28.500 1.00 57.47 111 LYS A O 1
ATOM 832 N N . PRO A 1 112 ? -24.476 10.779 29.072 1.00 59.38 112 PRO A N 1
ATOM 833 C CA . PRO A 1 112 ? -25.482 11.453 28.267 1.00 59.38 112 PRO A CA 1
ATOM 834 C C . PRO A 1 112 ? -25.478 12.933 28.630 1.00 59.38 112 PRO A C 1
ATOM 836 O O . PRO A 1 112 ? -25.716 13.298 29.787 1.00 59.38 112 PRO A O 1
ATOM 839 N N . GLU A 1 113 ? -25.122 13.773 27.667 1.00 54.31 113 GLU A N 1
ATOM 840 C CA . GLU A 1 113 ? -25.214 15.211 27.832 1.00 54.31 113 GLU A CA 1
ATOM 841 C C . GLU A 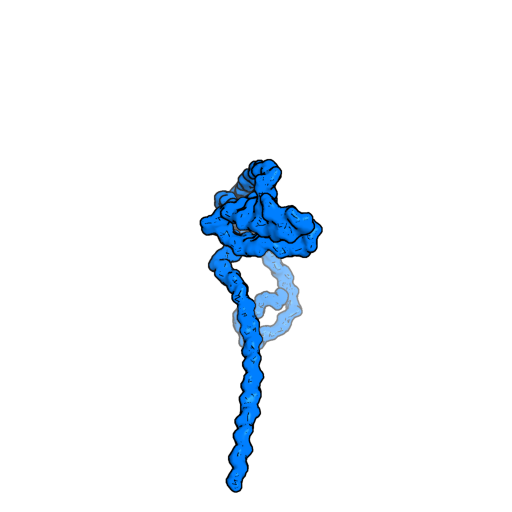1 113 ? -26.697 15.529 28.091 1.00 54.31 113 GLU A C 1
ATOM 843 O O . GLU A 1 113 ? -27.561 15.002 27.378 1.00 54.31 113 GLU A O 1
ATOM 848 N N . PRO A 1 114 ? -27.047 16.306 29.132 1.00 52.38 114 PRO A N 1
ATOM 849 C CA . PRO A 1 114 ? -28.427 16.703 29.356 1.00 52.38 114 PRO A CA 1
ATOM 850 C C . PRO A 1 114 ? -28.925 17.454 28.120 1.00 52.38 114 PRO A C 1
ATOM 852 O O . PRO A 1 114 ? -28.487 18.572 27.852 1.00 52.38 114 PRO A O 1
ATOM 855 N N . GLN A 1 115 ? -29.825 16.830 27.359 1.00 50.06 115 GLN A N 1
ATOM 856 C CA . GLN A 1 115 ? -30.499 17.473 26.238 1.00 50.06 115 GLN A CA 1
ATOM 857 C C . GLN A 1 115 ? -31.186 18.737 26.766 1.00 50.06 115 GLN A C 1
ATOM 859 O O . GLN A 1 115 ? -32.182 18.673 27.487 1.00 50.06 115 GLN A O 1
ATOM 864 N N . THR A 1 116 ? -30.624 19.899 26.444 1.00 49.56 116 THR A N 1
ATOM 865 C CA . THR A 1 116 ? -31.290 21.175 26.691 1.00 49.56 116 THR A CA 1
ATOM 866 C C . THR A 1 116 ? -32.391 21.289 25.647 1.00 49.56 116 THR A C 1
ATOM 868 O O . THR A 1 116 ? -32.113 21.391 24.455 1.00 49.56 116 THR A O 1
ATOM 871 N N . ALA A 1 117 ? -33.639 21.187 26.104 1.00 60.16 117 ALA A N 1
ATOM 872 C CA . ALA A 1 117 ? -34.828 21.235 25.264 1.00 60.16 117 ALA A CA 1
ATOM 873 C C . ALA A 1 117 ? -34.832 22.481 24.347 1.00 60.16 117 ALA A C 1
ATOM 875 O O . ALA A 1 117 ? -34.541 23.584 24.828 1.00 60.16 117 ALA A O 1
ATOM 876 N N . PRO A 1 118 ? -35.201 22.350 23.057 1.00 51.44 118 PRO A N 1
ATOM 877 C CA . PRO A 1 118 ? -35.463 23.496 22.196 1.00 51.44 118 PRO A CA 1
ATOM 878 C C . PRO A 1 118 ? -36.618 24.326 22.765 1.00 51.44 118 PRO A C 1
ATOM 880 O O . PRO A 1 118 ? -37.663 23.801 23.152 1.00 51.44 118 PRO A O 1
ATOM 883 N N . LYS A 1 119 ? -36.425 25.642 22.827 1.00 46.19 119 LYS A N 1
ATOM 884 C CA . LYS A 1 119 ? -37.445 26.609 23.237 1.00 46.19 119 LYS A CA 1
ATOM 885 C C . LYS A 1 119 ? -38.498 26.686 22.121 1.00 46.19 119 LYS A C 1
ATOM 887 O O . LYS A 1 119 ? -38.213 27.252 21.073 1.00 46.19 119 LYS A O 1
ATOM 892 N N . GLN A 1 120 ? -39.671 26.086 22.330 1.00 47.66 120 GLN A N 1
ATOM 893 C CA . GLN A 1 120 ? -40.754 26.052 21.339 1.00 47.66 120 GLN A CA 1
ATOM 894 C C . GLN A 1 120 ? -41.355 27.451 21.116 1.00 47.66 120 GLN A C 1
ATOM 896 O O . GLN A 1 120 ? -41.792 28.108 22.065 1.00 47.66 120 GLN A O 1
ATOM 901 N N . ASP A 1 121 ? -41.372 27.888 19.857 1.00 48.97 121 ASP A N 1
ATOM 902 C CA . ASP A 1 121 ? -42.102 29.059 19.370 1.00 48.97 121 ASP A CA 1
ATOM 903 C C . ASP A 1 121 ? -43.588 28.688 19.138 1.00 48.97 121 ASP A C 1
ATOM 905 O O . ASP A 1 121 ? -43.864 27.633 18.566 1.00 48.97 121 ASP A O 1
ATOM 909 N N . PRO A 1 122 ? -44.571 29.494 19.586 1.00 54.69 122 PRO A N 1
ATOM 910 C CA . PRO A 1 122 ? -45.991 29.129 19.554 1.00 54.69 122 PRO A CA 1
ATOM 911 C C . PRO A 1 122 ? -46.684 29.291 18.185 1.00 54.69 122 PRO A C 1
ATOM 913 O O . PRO A 1 122 ? -47.916 29.272 18.136 1.00 54.69 122 PRO A O 1
ATOM 916 N N . THR A 1 123 ? -45.957 29.447 17.073 1.00 53.53 123 THR A N 1
ATOM 917 C CA . THR A 1 123 ? -46.567 29.657 15.748 1.00 53.53 123 THR A CA 1
ATOM 918 C C . THR A 1 123 ? -46.230 28.585 14.706 1.00 53.53 123 THR A C 1
ATOM 920 O O . THR A 1 123 ? -45.597 28.857 13.691 1.00 53.53 123 THR A O 1
ATOM 923 N N . CYS A 1 124 ? -46.769 27.371 14.878 1.00 49.16 124 CYS A N 1
ATOM 924 C CA . CYS A 1 124 ? -47.110 26.522 13.729 1.00 49.16 124 CYS A CA 1
ATOM 925 C C . CYS A 1 124 ? -48.417 25.739 13.939 1.00 49.16 124 CYS A C 1
ATOM 927 O O . CYS A 1 124 ? -48.648 25.093 14.960 1.00 49.16 124 CYS A O 1
ATOM 929 N N . GLN A 1 125 ? -49.304 25.882 12.956 1.00 52.88 125 GLN A N 1
ATOM 930 C CA . GLN A 1 125 ? -50.698 25.452 12.931 1.00 52.8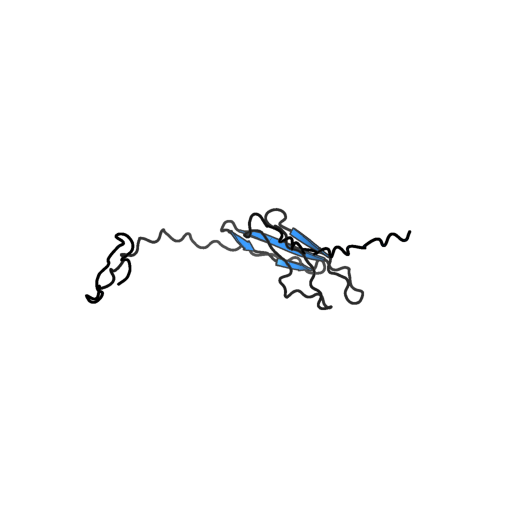8 125 GLN A CA 1
ATOM 931 C C . GLN A 1 125 ? -50.857 24.013 12.409 1.00 52.88 125 GLN A C 1
ATOM 933 O O . GLN A 1 125 ? -50.450 23.713 11.297 1.00 52.88 125 GLN A O 1
ATOM 938 N N . ILE A 1 126 ? -51.573 23.201 13.199 1.00 55.75 126 ILE A N 1
ATOM 939 C CA . ILE A 1 126 ? -52.502 22.115 12.818 1.00 55.75 126 ILE A CA 1
ATOM 940 C C . ILE A 1 126 ? -51.908 20.922 12.028 1.00 55.75 126 ILE A C 1
ATOM 942 O O . ILE A 1 126 ? -51.821 20.937 10.804 1.00 55.75 126 ILE A O 1
ATOM 946 N N . CYS A 1 127 ? -51.649 19.818 12.747 1.00 52.75 127 CYS A N 1
ATOM 947 C CA . CYS A 1 127 ? -51.471 18.473 12.186 1.00 52.75 127 CYS A CA 1
ATOM 948 C C . CYS A 1 127 ? -52.858 17.824 11.976 1.00 52.75 127 CYS A C 1
ATOM 950 O O . CYS A 1 127 ? -53.520 17.454 12.947 1.00 52.75 127 CYS A O 1
ATOM 952 N N . VAL A 1 128 ? -53.314 17.688 10.730 1.00 54.12 128 VAL A N 1
ATOM 953 C CA . VAL A 1 128 ? -54.481 16.863 10.369 1.00 54.12 128 VAL A CA 1
ATOM 954 C C . VAL A 1 128 ? -53.951 15.674 9.562 1.00 54.12 128 VAL A C 1
ATOM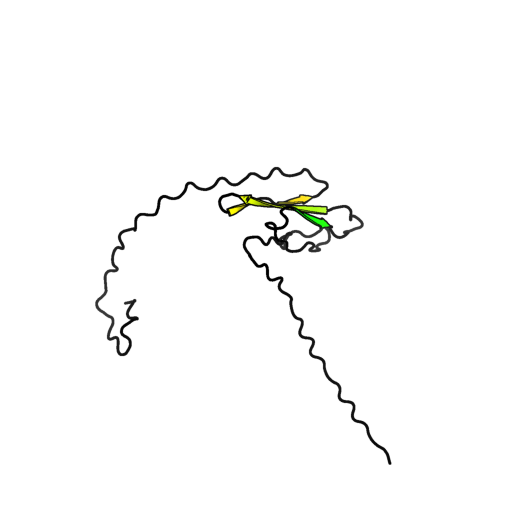 956 O O . VAL A 1 128 ? -53.304 15.861 8.539 1.00 54.12 128 VAL A O 1
ATOM 959 N N . ASP A 1 129 ? -54.186 14.473 10.106 1.00 49.41 129 ASP A N 1
ATOM 960 C CA . ASP A 1 129 ? -54.020 13.130 9.515 1.00 49.41 129 ASP A CA 1
ATOM 961 C C . ASP A 1 129 ? -52.758 12.276 9.785 1.00 49.41 129 ASP A C 1
ATOM 963 O O . ASP A 1 129 ? -52.675 11.174 9.242 1.00 49.41 129 ASP A O 1
ATOM 967 N N . ASN A 1 130 ? -51.828 12.624 10.690 1.00 46.78 130 ASN A N 1
ATOM 968 C CA . ASN A 1 130 ? -50.840 11.621 11.145 1.00 46.78 130 ASN A CA 1
ATOM 969 C C . ASN A 1 130 ? -50.295 11.866 12.564 1.00 46.78 130 ASN A C 1
ATOM 971 O O . ASN A 1 130 ? -49.696 12.900 12.840 1.00 46.78 130 ASN A O 1
ATOM 975 N N . ILE A 1 131 ? -50.504 10.906 13.473 1.00 56.34 131 ILE A N 1
ATOM 976 C CA . ILE A 1 131 ? -50.223 11.028 14.920 1.00 56.34 131 ILE A CA 1
ATOM 977 C C . ILE A 1 131 ? -48.736 10.796 15.273 1.00 56.34 131 ILE A C 1
ATOM 979 O O . ILE A 1 131 ? -48.342 11.060 16.403 1.00 56.34 131 ILE A O 1
ATOM 983 N N . ASN A 1 132 ? -47.882 10.384 14.326 1.00 53.16 132 ASN A N 1
ATOM 984 C CA . ASN A 1 132 ? -46.507 9.960 14.641 1.00 53.16 132 ASN A CA 1
ATOM 985 C C . ASN A 1 132 ? -45.357 10.818 14.075 1.00 53.16 132 ASN A C 1
ATOM 987 O O . ASN A 1 132 ? -44.211 10.425 14.262 1.00 53.16 132 ASN A O 1
ATOM 991 N N . ASP A 1 133 ? -45.612 11.975 13.446 1.00 53.88 133 ASP A N 1
ATOM 992 C CA . ASP A 1 133 ? -44.536 12.744 12.779 1.00 53.88 133 ASP A CA 1
ATOM 993 C C . ASP A 1 133 ? -44.613 14.279 12.914 1.00 53.88 133 ASP A C 1
ATOM 995 O O . ASP A 1 133 ? -44.114 15.018 12.072 1.00 53.88 133 ASP A O 1
ATOM 999 N N . CYS A 1 134 ? -45.189 14.814 13.996 1.00 49.50 134 CYS A N 1
ATOM 1000 C CA . CYS A 1 134 ? -44.989 16.237 14.320 1.00 49.50 134 CYS A CA 1
ATOM 1001 C C . CYS A 1 134 ? -43.734 16.389 15.200 1.00 49.50 134 CYS A C 1
ATOM 1003 O O . CYS A 1 134 ? -43.795 16.759 16.370 1.00 49.50 134 CYS A O 1
ATOM 1005 N N . GLY A 1 135 ? -42.588 16.036 14.610 1.00 48.84 135 GLY A N 1
ATOM 1006 C CA . GLY A 1 135 ? -41.238 16.187 15.149 1.00 48.84 135 GLY A CA 1
ATOM 1007 C C . GLY A 1 135 ? -40.435 17.254 14.405 1.00 48.84 135 GLY A C 1
ATOM 1008 O O . GLY A 1 135 ? -39.314 16.981 14.008 1.00 48.84 135 GLY A O 1
ATOM 1009 N N . ALA A 1 136 ? -41.020 18.431 14.177 1.00 41.69 136 ALA A N 1
ATOM 1010 C CA . ALA A 1 136 ? -40.325 19.711 14.007 1.00 41.69 136 ALA A CA 1
ATOM 1011 C C . ALA A 1 136 ? -41.363 20.820 13.791 1.00 41.69 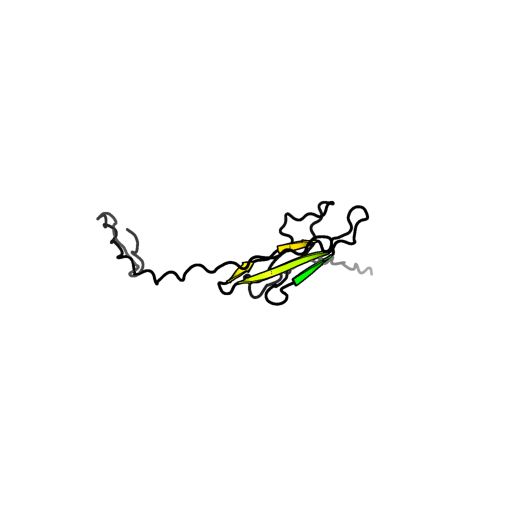136 ALA A C 1
ATOM 1013 O O . ALA A 1 136 ? -41.908 20.992 12.700 1.00 41.69 136 ALA A O 1
ATOM 1014 N N . CYS A 1 137 ? -41.610 21.585 14.845 1.00 42.78 137 CYS A N 1
ATOM 1015 C CA . CYS A 1 137 ? -41.688 23.034 14.730 1.00 42.78 137 CYS A CA 1
ATOM 1016 C C . CYS A 1 137 ? -40.561 23.574 15.605 1.00 42.78 137 CYS A C 1
ATOM 1018 O O . CYS A 1 137 ? -40.499 23.137 16.781 1.00 42.78 137 CYS A O 1
#

Foldseek 3Di:
DDDDDDDDDDPDDDDPPPPPPPDVDPLFKDWPPDPPDADVQRDDWTGIDGCVVPQKDWTFDPDDPNDGPKIWIWGWDAAPQRDIWTGIDIPVDDDDDIDHDDDDPDPDPPDPDPPPDPDDDPDDDDDDDDDPPPPDD

pLDDT: mean 70.3, std 17.63, range [40.81, 93.12]

Radius of gyration: 29.46 Å; chains: 1; bounding box: 70×50×89 Å

Sequence (137 aa):
MFTLTTLLAASGFLLSTSHALEFPDSSCAICPPDNQTLTACGQRFGSCYDFCAESRKEFPVPECNGVSDEVLICEYFKSDCGELYGGCYSNKGPIPGWAVPTCPPESEPSKPEPQTAPKQDPTCQICVDNINDCGAC

Organism: Sphaerulina musiva (strain SO2202) (NCBI:txid692275)